Protein AF-A0A2J8US86-F1 (afdb_monomer)

pLDDT: mean 84.29, std 12.11, range [37.56, 94.5]

Nearest PDB structures (foldseek):
  4yb9-assembly1_D  TM=9.419E-01  e=1.929E-09  Bos taurus
  9j2n-assembly1_A  TM=9.655E-01  e=6.212E-09  Homo sapiens
  8y66-assembly1_A  TM=9.790E-01  e=4.920E-07  Homo sapiens
  6tha-assembly1_A  TM=9.791E-01  e=3.759E-06  Homo sapiens
  5c65-assembly1_A  TM=9.606E-01  e=1.642E-05  Homo sapiens

Organism: Pongo abelii (NCBI:txid9601)

Structure (mmCIF, N/CA/C/O backbone):
data_AF-A0A2J8US86-F1
#
_entry.id   AF-A0A2J8US86-F1
#
loop_
_atom_site.group_PDB
_atom_site.id
_atom_site.type_symbol
_atom_site.label_atom_id
_atom_site.label_alt_id
_atom_site.label_comp_id
_atom_site.label_asym_id
_atom_site.label_entity_id
_atom_site.label_seq_id
_atom_site.pdbx_PDB_ins_code
_atom_site.Cartn_x
_atom_site.Cartn_y
_atom_site.Cartn_z
_atom_site.occupancy
_atom_site.B_iso_or_equiv
_atom_site.auth_seq_id
_atom_site.auth_comp_id
_atom_site.auth_asym_id
_atom_site.auth_atom_id
_atom_site.pdbx_PDB_model_num
ATOM 1 N N . MET A 1 1 ? 18.805 -4.960 -58.172 1.00 41.97 1 MET A N 1
ATOM 2 C CA . MET A 1 1 ? 19.825 -4.398 -57.264 1.00 41.97 1 MET A CA 1
ATOM 3 C C . MET A 1 1 ? 19.126 -3.208 -56.632 1.00 41.97 1 MET A C 1
ATOM 5 O O . MET A 1 1 ? 18.777 -2.317 -57.378 1.00 41.97 1 MET A O 1
ATOM 9 N N . GLU A 1 2 ? 18.631 -3.240 -55.402 1.00 37.56 2 GLU A N 1
ATOM 10 C CA . GLU A 1 2 ? 19.297 -3.607 -54.152 1.00 37.56 2 GLU A CA 1
ATOM 11 C C . GLU A 1 2 ? 18.319 -4.355 -53.222 1.00 37.56 2 GLU A C 1
ATOM 13 O O . GLU A 1 2 ? 17.254 -3.851 -52.874 1.00 37.56 2 GLU A O 1
ATOM 18 N N . GLN A 1 3 ? 18.678 -5.581 -52.834 1.00 37.78 3 GLN A N 1
ATOM 19 C CA . GLN A 1 3 ? 18.115 -6.243 -51.659 1.00 37.78 3 GLN A CA 1
ATOM 20 C C . GLN A 1 3 ? 18.844 -5.663 -50.444 1.00 37.78 3 GLN A C 1
ATOM 22 O O . GLN A 1 3 ? 20.015 -5.973 -50.234 1.00 37.78 3 GLN A O 1
ATOM 27 N N . GLN A 1 4 ? 18.183 -4.809 -49.663 1.00 38.75 4 GLN A N 1
ATOM 28 C CA . GLN A 1 4 ? 18.658 -4.483 -48.321 1.00 38.75 4 GLN A CA 1
ATOM 29 C C . GLN A 1 4 ? 18.109 -5.535 -47.360 1.00 38.75 4 GLN A C 1
ATOM 31 O O . GLN A 1 4 ? 16.959 -5.498 -46.927 1.00 38.75 4 GLN A O 1
ATOM 36 N N . ASP A 1 5 ? 18.969 -6.516 -47.120 1.00 38.66 5 ASP A N 1
ATOM 37 C CA . ASP A 1 5 ? 18.866 -7.578 -46.135 1.00 38.66 5 ASP A CA 1
ATOM 38 C C . ASP A 1 5 ? 18.497 -7.001 -44.755 1.00 38.66 5 ASP A C 1
ATOM 40 O O . ASP A 1 5 ? 19.313 -6.373 -44.073 1.00 38.66 5 ASP A O 1
ATOM 44 N N . GLN A 1 6 ? 17.237 -7.177 -44.343 1.00 42.62 6 GLN A N 1
ATOM 45 C CA . GLN A 1 6 ? 16.823 -6.994 -42.955 1.00 42.62 6 GLN A CA 1
ATOM 46 C C . GLN A 1 6 ? 17.388 -8.158 -42.136 1.00 42.62 6 GLN A C 1
ATOM 48 O O . GLN A 1 6 ? 16.681 -9.092 -41.765 1.00 42.62 6 GLN A O 1
ATOM 53 N N . SER A 1 7 ? 18.686 -8.088 -41.847 1.00 41.97 7 SER A N 1
ATOM 54 C CA . SER A 1 7 ? 19.338 -8.976 -40.895 1.00 41.97 7 SER A CA 1
ATOM 55 C C . SER A 1 7 ? 18.671 -8.793 -39.528 1.00 41.97 7 SER A C 1
ATOM 57 O O . SER A 1 7 ? 18.864 -7.779 -38.846 1.00 41.97 7 SER A O 1
ATOM 59 N N . MET A 1 8 ? 17.838 -9.761 -39.133 1.00 48.88 8 MET A N 1
ATOM 60 C CA . MET A 1 8 ? 17.357 -9.878 -37.761 1.00 48.88 8 MET A CA 1
ATOM 61 C C . MET A 1 8 ? 18.580 -10.005 -36.853 1.00 48.88 8 MET A C 1
ATOM 63 O O . MET A 1 8 ? 19.224 -11.050 -36.802 1.00 48.88 8 MET A O 1
ATOM 67 N N . LYS A 1 9 ? 18.913 -8.939 -36.121 1.00 56.22 9 LYS A N 1
ATOM 68 C CA . LYS A 1 9 ? 19.898 -9.020 -35.043 1.00 56.22 9 LYS A CA 1
ATOM 69 C C . LYS A 1 9 ? 19.372 -10.010 -34.005 1.00 56.22 9 LYS A C 1
ATOM 71 O O . LYS A 1 9 ? 18.431 -9.684 -33.285 1.00 56.22 9 LYS A O 1
ATOM 76 N N . GLU A 1 10 ? 19.978 -11.191 -33.917 1.00 58.59 10 GLU A N 1
ATOM 77 C CA . GLU A 1 10 ? 19.751 -12.117 -32.807 1.00 58.59 10 GLU A CA 1
ATOM 78 C C . GLU A 1 10 ? 20.069 -11.389 -31.494 1.00 58.59 10 GLU A C 1
ATOM 80 O O . GLU A 1 10 ? 21.224 -11.100 -31.167 1.00 58.59 10 GLU A O 1
ATOM 85 N N . GLY A 1 11 ? 19.024 -11.011 -30.757 1.00 66.06 11 GLY A N 1
ATOM 86 C CA . GLY A 1 11 ? 19.165 -10.336 -29.477 1.00 66.06 11 GLY A CA 1
ATOM 87 C C . GLY A 1 11 ? 19.815 -11.277 -28.468 1.00 66.06 11 GLY A C 1
ATOM 88 O O . GLY A 1 11 ? 19.180 -12.214 -27.993 1.00 66.06 11 GLY A O 1
ATOM 89 N N . ARG A 1 12 ? 21.080 -11.033 -28.115 1.00 74.75 12 ARG A N 1
ATOM 90 C CA . ARG A 1 12 ? 21.749 -11.777 -27.040 1.00 74.75 12 ARG A CA 1
ATOM 91 C C . ARG A 1 12 ? 21.251 -11.292 -25.679 1.00 74.75 12 ARG A C 1
ATOM 93 O O . ARG A 1 12 ? 21.270 -10.092 -25.399 1.00 74.75 12 ARG A O 1
ATOM 100 N N . LEU A 1 13 ? 20.865 -12.230 -24.814 1.00 76.31 13 LEU A N 1
ATOM 101 C CA . LEU A 1 13 ? 20.612 -11.967 -23.396 1.00 76.31 13 LEU A CA 1
ATOM 102 C C . LEU A 1 13 ? 21.915 -11.507 -22.737 1.00 76.31 13 LEU A C 1
ATOM 104 O O . LEU A 1 13 ? 22.804 -12.297 -22.432 1.00 76.31 13 LEU A O 1
ATOM 108 N N . THR A 1 14 ? 22.045 -10.199 -22.552 1.00 88.19 14 THR A N 1
ATOM 109 C CA . THR A 1 14 ? 23.141 -9.610 -21.786 1.00 88.19 14 THR A CA 1
ATOM 110 C C . THR A 1 14 ? 22.818 -9.685 -20.300 1.00 88.19 14 THR A C 1
ATOM 112 O O . THR A 1 14 ? 21.671 -9.511 -19.891 1.00 88.19 14 THR A O 1
ATOM 115 N N . LEU A 1 15 ? 23.842 -9.901 -19.471 1.00 86.12 15 LEU A N 1
ATOM 116 C CA . LEU A 1 15 ? 23.704 -9.973 -18.010 1.00 86.12 15 LEU A CA 1
ATOM 117 C C . LEU A 1 15 ? 23.021 -8.709 -17.447 1.00 86.12 15 LEU A C 1
ATOM 119 O O . LEU A 1 15 ? 22.164 -8.791 -16.574 1.00 86.12 15 LEU A O 1
ATOM 123 N N . VAL A 1 16 ? 23.313 -7.545 -18.035 1.00 87.06 16 VAL A N 1
ATOM 124 C CA . VAL A 1 16 ? 22.671 -6.264 -17.700 1.00 87.06 16 VAL A CA 1
ATOM 125 C C . VAL A 1 16 ? 21.167 -6.273 -17.988 1.00 87.06 16 VAL A C 1
ATOM 127 O O . VAL A 1 16 ? 20.392 -5.760 -17.183 1.00 87.06 16 VAL A O 1
ATOM 130 N N . LEU A 1 17 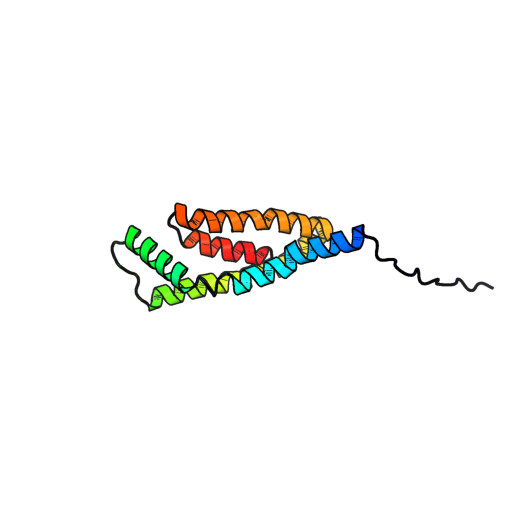? 20.739 -6.864 -19.108 1.00 83.75 17 LEU A N 1
ATOM 131 C CA . LEU A 1 17 ? 19.322 -6.970 -19.451 1.00 83.75 17 LEU A CA 1
ATOM 132 C C . LEU A 1 17 ? 18.597 -7.895 -18.469 1.00 83.75 17 LEU A C 1
ATOM 134 O O . LEU A 1 17 ? 17.545 -7.516 -17.964 1.00 83.75 17 LEU A O 1
ATOM 138 N N . ALA A 1 18 ? 19.199 -9.043 -18.141 1.00 86.94 18 ALA A N 1
ATOM 139 C CA . ALA A 1 18 ? 18.657 -9.983 -17.161 1.00 86.94 18 ALA A CA 1
ATOM 140 C C . ALA A 1 18 ? 18.495 -9.342 -15.769 1.00 86.94 18 ALA A C 1
ATOM 142 O O . ALA A 1 18 ? 17.434 -9.453 -15.151 1.00 86.94 18 ALA A O 1
ATOM 143 N N . LEU A 1 19 ? 19.508 -8.605 -15.296 1.00 86.31 19 LEU A N 1
ATOM 144 C CA . LEU A 1 19 ? 19.436 -7.877 -14.026 1.00 86.31 19 LEU A CA 1
ATOM 145 C C . LEU A 1 19 ? 18.378 -6.769 -14.052 1.00 86.31 19 LEU A C 1
ATOM 147 O O . LEU A 1 19 ? 17.614 -6.636 -13.100 1.00 86.31 19 LEU A O 1
ATOM 151 N N . ALA A 1 20 ? 18.290 -6.002 -15.141 1.00 84.44 20 ALA A N 1
ATOM 152 C CA . ALA A 1 20 ? 17.293 -4.942 -15.269 1.00 84.44 20 ALA A CA 1
ATOM 153 C C . ALA A 1 20 ? 15.862 -5.497 -15.240 1.00 84.44 20 ALA A C 1
ATOM 155 O O . ALA A 1 20 ? 15.003 -4.937 -14.557 1.00 84.44 20 ALA A O 1
ATOM 156 N N . THR A 1 21 ? 15.606 -6.612 -15.931 1.00 84.62 21 THR A N 1
ATOM 157 C CA . THR A 1 21 ? 14.300 -7.283 -15.893 1.00 84.62 21 THR A CA 1
ATOM 158 C C . THR A 1 21 ? 13.988 -7.858 -14.517 1.00 84.62 21 THR A C 1
ATOM 160 O O . THR A 1 21 ? 12.851 -7.756 -14.067 1.00 84.62 21 THR A O 1
ATOM 163 N N . LEU A 1 22 ? 14.990 -8.405 -13.822 1.00 87.00 22 LEU A N 1
ATOM 164 C CA . LEU A 1 22 ? 14.818 -8.961 -12.483 1.00 87.00 22 LEU A CA 1
ATOM 165 C C . LEU A 1 22 ? 14.466 -7.864 -11.469 1.00 87.00 22 LEU A C 1
ATOM 167 O O . LEU A 1 22 ? 13.466 -7.978 -10.767 1.00 87.00 22 LEU A O 1
ATOM 171 N N . ILE A 1 23 ? 15.221 -6.762 -11.449 1.00 84.69 23 ILE A N 1
ATOM 172 C CA . ILE A 1 23 ? 14.950 -5.612 -10.570 1.00 84.69 23 ILE A CA 1
ATOM 173 C C . ILE A 1 23 ? 13.567 -5.020 -10.863 1.00 84.69 23 ILE A C 1
ATOM 175 O O . ILE A 1 23 ? 12.813 -4.734 -9.935 1.00 84.69 23 ILE A O 1
ATOM 179 N N . ALA A 1 24 ? 13.206 -4.877 -12.143 1.00 83.31 24 ALA A N 1
ATOM 180 C CA . ALA A 1 24 ? 11.886 -4.387 -12.524 1.00 83.31 24 ALA A CA 1
ATOM 181 C C . ALA A 1 24 ? 10.768 -5.317 -12.026 1.00 83.31 24 ALA A C 1
ATOM 183 O O . ALA A 1 24 ? 9.793 -4.829 -11.457 1.00 83.31 24 ALA A O 1
ATOM 184 N N . ALA A 1 25 ? 10.921 -6.637 -12.177 1.00 85.31 25 ALA A N 1
ATOM 185 C CA . ALA A 1 25 ? 9.934 -7.616 -11.725 1.00 85.31 25 ALA A CA 1
ATOM 186 C C . ALA A 1 25 ? 9.747 -7.600 -10.197 1.00 85.31 25 ALA A C 1
ATOM 188 O O . ALA A 1 25 ? 8.612 -7.619 -9.718 1.00 85.31 25 ALA A O 1
ATOM 189 N N . PHE A 1 26 ? 10.839 -7.507 -9.429 1.00 83.56 26 PHE A N 1
ATOM 190 C CA . PHE A 1 26 ? 10.773 -7.421 -7.967 1.00 83.56 26 PHE A CA 1
ATOM 191 C C . PHE A 1 26 ? 10.168 -6.098 -7.475 1.00 83.56 26 PHE A C 1
ATOM 193 O O . PHE A 1 26 ? 9.338 -6.103 -6.570 1.00 83.56 26 PHE A O 1
ATOM 200 N N . GLY A 1 27 ? 10.538 -4.972 -8.090 1.00 79.19 27 GLY A N 1
ATOM 201 C CA . GLY A 1 27 ? 10.079 -3.641 -7.676 1.00 79.19 27 GLY A CA 1
ATOM 202 C C . GLY A 1 27 ? 8.648 -3.283 -8.089 1.00 79.19 27 GLY A C 1
ATOM 203 O O . GLY A 1 27 ? 8.161 -2.223 -7.714 1.00 79.19 27 GLY A O 1
ATOM 204 N N . SER A 1 28 ? 7.974 -4.120 -8.884 1.00 80.31 28 SER A N 1
ATOM 205 C CA . SER A 1 28 ? 6.610 -3.843 -9.356 1.00 80.31 28 SER A CA 1
ATOM 206 C C . SER A 1 28 ? 5.691 -5.053 -9.205 1.00 80.31 28 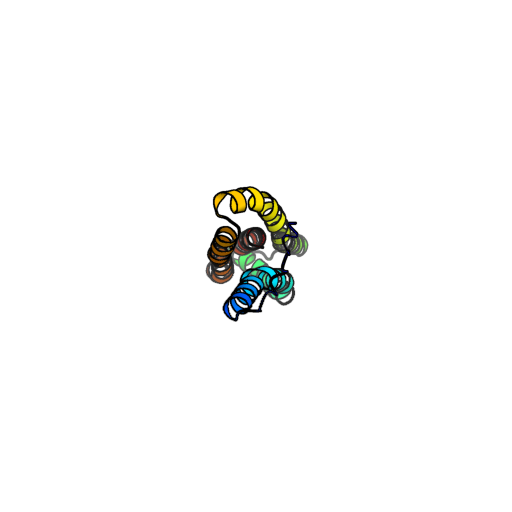SER A C 1
ATOM 208 O O . SER A 1 28 ? 4.894 -5.106 -8.274 1.00 80.31 28 SER A O 1
ATOM 210 N N . SER A 1 29 ? 5.833 -6.073 -10.053 1.00 85.06 29 SER A N 1
ATOM 211 C CA . SER A 1 29 ? 4.928 -7.232 -10.063 1.00 85.06 29 SER A CA 1
ATOM 212 C C . SER A 1 29 ? 4.957 -8.041 -8.763 1.00 85.06 29 SER A C 1
ATOM 214 O O . SER A 1 29 ? 3.904 -8.433 -8.259 1.00 85.06 29 SER A O 1
ATOM 216 N N . PHE A 1 30 ? 6.142 -8.271 -8.191 1.00 86.69 30 PHE A N 1
ATOM 217 C CA . PHE A 1 30 ? 6.251 -8.949 -6.897 1.00 86.69 30 PHE A CA 1
ATOM 218 C C . PHE A 1 30 ? 5.657 -8.097 -5.771 1.00 86.69 30 PHE A C 1
ATOM 220 O O . PHE A 1 30 ? 4.884 -8.607 -4.962 1.00 86.69 30 PHE A O 1
ATOM 227 N N . GLN A 1 31 ? 5.960 -6.796 -5.753 1.00 86.75 31 GLN A N 1
ATOM 228 C CA . GLN A 1 31 ? 5.420 -5.854 -4.773 1.00 86.75 31 GLN A CA 1
ATOM 229 C C . GLN A 1 31 ? 3.884 -5.801 -4.817 1.00 86.75 31 GLN A C 1
ATOM 231 O O . GLN A 1 31 ? 3.240 -5.812 -3.766 1.00 86.75 31 GLN A O 1
ATOM 236 N N . TYR A 1 32 ? 3.287 -5.807 -6.012 1.00 87.12 32 TYR A N 1
ATOM 237 C CA . TYR A 1 32 ? 1.839 -5.898 -6.198 1.00 87.12 32 TYR A CA 1
ATOM 238 C C . TYR A 1 32 ? 1.279 -7.176 -5.557 1.00 87.12 32 TYR A C 1
ATOM 240 O O . TYR A 1 32 ? 0.412 -7.106 -4.684 1.00 87.12 32 TYR A O 1
ATOM 248 N N . GLY A 1 33 ? 1.824 -8.342 -5.925 1.00 88.69 33 GLY A N 1
ATOM 249 C CA . GLY A 1 33 ? 1.380 -9.634 -5.391 1.00 88.69 33 GLY A CA 1
ATOM 250 C C . GLY A 1 33 ? 1.525 -9.733 -3.869 1.00 88.69 33 GLY A C 1
ATOM 251 O O . GLY A 1 33 ? 0.606 -10.187 -3.185 1.00 88.69 33 GLY A O 1
ATOM 252 N N . TYR A 1 34 ? 2.638 -9.230 -3.326 1.00 90.75 34 TYR A N 1
ATOM 253 C CA . TYR A 1 34 ? 2.863 -9.147 -1.885 1.00 90.75 34 TYR A CA 1
ATOM 254 C C . TYR A 1 34 ? 1.780 -8.311 -1.196 1.00 90.75 34 TYR A C 1
ATOM 256 O O . TYR A 1 34 ? 1.171 -8.784 -0.243 1.00 90.75 34 TYR A O 1
ATOM 264 N N . ASN A 1 35 ? 1.468 -7.108 -1.688 1.00 89.00 35 ASN A N 1
ATOM 265 C CA . ASN A 1 35 ? 0.466 -6.239 -1.056 1.00 89.00 35 ASN A CA 1
ATOM 266 C C . ASN A 1 35 ? -0.967 -6.788 -1.137 1.00 89.00 35 ASN A C 1
ATOM 268 O O . ASN A 1 35 ? -1.787 -6.467 -0.271 1.00 89.00 35 ASN A O 1
ATOM 272 N N . VAL A 1 36 ? -1.277 -7.625 -2.129 1.00 87.38 36 VAL A N 1
ATOM 273 C CA . VAL A 1 36 ? -2.563 -8.335 -2.202 1.00 87.38 36 VAL A CA 1
ATOM 274 C C . VAL A 1 36 ? -2.653 -9.415 -1.121 1.00 87.38 36 VAL A C 1
ATOM 276 O O . VAL A 1 36 ? -3.662 -9.501 -0.425 1.00 87.38 36 VAL A O 1
ATOM 279 N N . ALA A 1 37 ? -1.603 -10.220 -0.945 1.00 87.56 37 ALA A N 1
ATOM 280 C CA . ALA A 1 37 ? -1.625 -11.357 -0.024 1.00 87.56 37 ALA A CA 1
ATOM 281 C C . ALA A 1 37 ? -1.318 -10.983 1.437 1.00 87.56 37 ALA A C 1
ATOM 283 O O . ALA A 1 37 ? -1.878 -11.580 2.358 1.00 87.56 37 ALA A O 1
ATOM 284 N N . ALA A 1 38 ? -0.454 -9.992 1.665 1.00 86.62 38 ALA A N 1
ATOM 285 C CA . ALA A 1 38 ? 0.110 -9.674 2.979 1.00 86.62 38 ALA A CA 1
ATOM 286 C C . ALA A 1 38 ? -0.929 -9.228 4.014 1.00 86.62 38 ALA A C 1
ATOM 288 O O . ALA A 1 38 ? -0.675 -9.343 5.208 1.00 86.62 38 ALA A O 1
ATOM 289 N N . VAL A 1 39 ? -2.095 -8.737 3.585 1.00 87.50 39 VAL A N 1
ATOM 290 C CA . VAL A 1 39 ? -3.172 -8.315 4.495 1.00 87.50 39 VAL A CA 1
ATOM 291 C C . VAL A 1 39 ? -4.073 -9.460 4.951 1.00 87.50 39 VAL A C 1
ATOM 293 O O . VAL A 1 39 ? -4.762 -9.308 5.955 1.00 87.50 39 VAL A O 1
ATOM 296 N N . ASN A 1 40 ? -4.053 -10.607 4.264 1.00 89.19 40 ASN A N 1
ATOM 297 C CA . ASN A 1 40 ? -4.972 -11.711 4.547 1.00 89.19 40 ASN A CA 1
ATOM 298 C C . ASN A 1 40 ? -4.555 -12.496 5.796 1.00 89.19 40 ASN A C 1
ATOM 300 O O . ASN A 1 40 ? -5.372 -12.716 6.684 1.00 89.19 40 ASN A O 1
ATOM 304 N N . SER A 1 41 ? -3.279 -12.877 5.901 1.00 89.94 41 SER A N 1
ATOM 305 C CA . SER A 1 41 ? -2.785 -13.660 7.042 1.00 89.94 41 SER A CA 1
ATOM 306 C C . SER A 1 41 ? -2.902 -12.927 8.391 1.00 89.94 41 SER A C 1
ATOM 308 O O . SER A 1 41 ? -3.372 -13.538 9.349 1.00 89.94 41 SER A O 1
ATOM 310 N N . PRO A 1 42 ? -2.531 -11.635 8.515 1.00 90.94 42 PRO A N 1
ATOM 311 C CA . PRO A 1 42 ? -2.663 -10.893 9.766 1.00 90.94 42 PRO A CA 1
ATOM 312 C C . PRO A 1 42 ? -4.019 -10.183 9.920 1.00 90.94 42 PRO A C 1
ATOM 314 O O . PRO A 1 42 ? -4.130 -9.313 10.780 1.00 90.94 42 PRO A O 1
ATOM 317 N N . ALA A 1 43 ? -5.044 -10.510 9.121 1.00 89.44 43 ALA A N 1
ATOM 318 C CA . ALA A 1 43 ? -6.330 -9.803 9.144 1.00 89.44 43 ALA A CA 1
ATOM 319 C C . ALA A 1 43 ? -6.942 -9.734 10.554 1.00 89.44 43 ALA A C 1
ATOM 321 O O . ALA A 1 43 ? -7.317 -8.658 11.013 1.00 89.44 43 ALA A O 1
ATOM 322 N N . LEU A 1 44 ? -6.954 -10.861 11.274 1.00 90.38 44 LEU A N 1
ATOM 323 C CA . LEU A 1 44 ? -7.470 -10.934 12.645 1.00 90.38 44 LEU A CA 1
ATOM 324 C C . LEU A 1 44 ? -6.649 -10.078 13.620 1.00 90.38 44 LEU A C 1
ATOM 326 O O . LEU A 1 44 ? -7.217 -9.339 14.418 1.00 90.38 44 LEU A O 1
ATOM 330 N N . LEU A 1 45 ? -5.317 -10.122 13.517 1.00 90.94 45 LEU A N 1
ATOM 331 C CA . LEU A 1 45 ? -4.421 -9.328 14.367 1.00 90.94 45 LEU A CA 1
ATOM 332 C C . LEU A 1 45 ? -4.579 -7.824 14.109 1.00 90.94 45 LEU A C 1
ATOM 334 O O . LEU A 1 45 ? -4.532 -7.021 15.038 1.00 90.94 45 LEU A O 1
ATOM 338 N N . MET A 1 46 ? -4.786 -7.427 12.851 1.00 89.88 46 MET A N 1
ATOM 339 C CA . MET A 1 46 ? -5.032 -6.027 12.510 1.00 89.88 46 MET A CA 1
ATOM 340 C C . MET A 1 46 ? -6.398 -5.551 12.999 1.00 89.88 46 MET A C 1
ATOM 342 O O . MET A 1 46 ? -6.489 -4.449 13.530 1.00 89.88 46 MET A O 1
ATOM 346 N N . GLN A 1 47 ? -7.438 -6.379 12.901 1.00 90.06 47 GLN A N 1
ATOM 347 C CA . GLN A 1 47 ? -8.751 -6.057 13.467 1.00 90.06 47 GLN A CA 1
ATOM 348 C C . GLN A 1 47 ? -8.698 -5.923 14.997 1.00 90.06 47 GLN A C 1
ATOM 350 O O . GLN A 1 47 ? -9.269 -4.984 15.550 1.00 90.06 47 GLN A O 1
ATOM 355 N N . GLN A 1 48 ? -7.939 -6.783 15.684 1.00 90.94 48 GLN A N 1
ATOM 356 C CA . GLN A 1 48 ? -7.676 -6.636 17.120 1.00 90.94 48 GLN A CA 1
ATOM 357 C C . GLN A 1 48 ? -6.961 -5.316 17.434 1.00 90.94 48 GLN A C 1
ATOM 359 O O . GLN A 1 48 ? -7.400 -4.581 18.314 1.00 90.94 48 GLN A O 1
ATOM 364 N N . PHE A 1 49 ? -5.928 -4.956 16.664 1.00 89.88 49 PHE A N 1
ATOM 365 C CA . PHE A 1 49 ? -5.246 -3.666 16.804 1.00 89.88 49 PHE A CA 1
ATOM 366 C C . PHE A 1 49 ? -6.191 -2.468 16.597 1.00 89.88 49 PHE A C 1
ATOM 368 O O . PHE A 1 49 ? -6.047 -1.446 17.274 1.00 89.88 49 PHE A O 1
ATOM 375 N N . TYR A 1 50 ? -7.166 -2.575 15.690 1.00 90.06 50 TYR A N 1
ATOM 376 C CA . TYR A 1 50 ? -8.146 -1.510 15.441 1.00 90.06 50 TYR A CA 1
ATOM 377 C C . TYR A 1 50 ? -9.053 -1.336 16.655 1.00 90.06 50 TYR A C 1
ATOM 379 O O . TYR A 1 50 ? -9.263 -0.210 17.104 1.00 90.06 50 TYR A O 1
ATOM 387 N N . ASN A 1 51 ? -9.513 -2.449 17.228 1.00 91.31 51 ASN A N 1
ATOM 388 C CA . ASN A 1 51 ? -10.341 -2.440 18.425 1.00 91.31 51 ASN A CA 1
ATOM 389 C C . ASN A 1 51 ? -9.579 -1.895 19.648 1.00 91.31 51 ASN A C 1
ATOM 391 O O . ASN A 1 51 ? -10.078 -1.011 20.336 1.00 91.31 51 ASN A O 1
ATOM 395 N N . GLU A 1 52 ? -8.334 -2.331 19.872 1.00 89.56 52 GLU A N 1
ATOM 396 C CA . GLU A 1 52 ? -7.473 -1.805 20.946 1.00 89.56 52 GLU A CA 1
ATOM 397 C C . GLU A 1 52 ? -7.216 -0.299 20.799 1.00 89.56 52 GLU A C 1
ATOM 399 O O . GLU A 1 52 ? -7.259 0.456 21.773 1.00 89.56 52 GLU A O 1
ATOM 404 N N . THR A 1 53 ? -6.960 0.152 19.569 1.00 88.75 53 THR A N 1
ATOM 405 C CA . THR A 1 53 ? -6.739 1.570 19.268 1.00 88.75 53 THR A CA 1
ATOM 406 C C . THR A 1 53 ? -8.001 2.394 19.511 1.00 88.75 53 THR A C 1
ATOM 408 O O . THR A 1 53 ? -7.912 3.496 20.052 1.00 88.75 53 THR A O 1
ATOM 411 N N . TYR A 1 54 ? -9.170 1.876 19.131 1.00 88.25 54 TYR A N 1
ATOM 412 C CA . TYR A 1 54 ? -10.453 2.538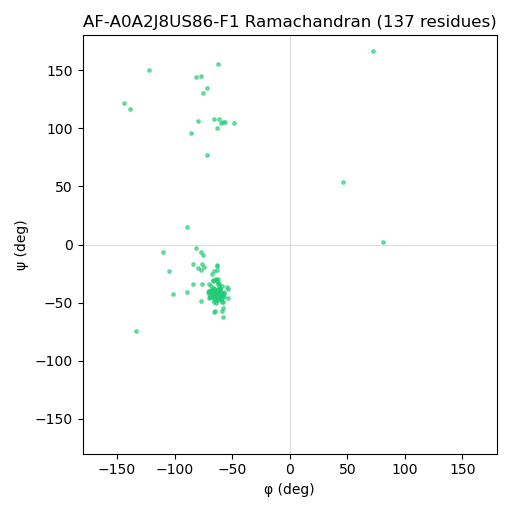 19.352 1.00 88.25 54 TYR A CA 1
ATOM 413 C C . TYR A 1 54 ? -10.814 2.603 20.839 1.00 88.25 54 TYR A C 1
ATOM 415 O O . TYR A 1 54 ? -11.134 3.680 21.343 1.00 88.25 54 TYR A O 1
ATOM 423 N N . T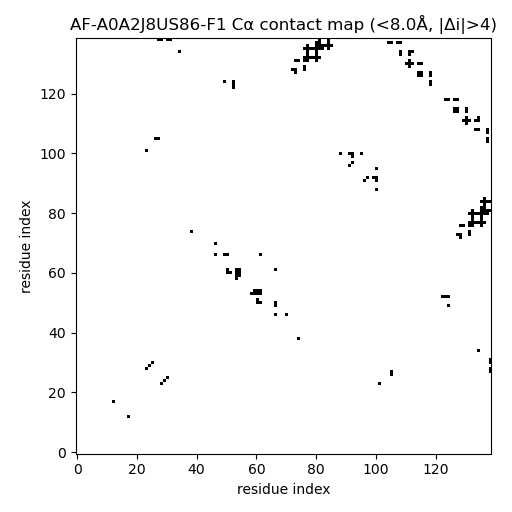YR A 1 55 ? -10.640 1.497 21.564 1.00 89.25 55 TYR A N 1
ATOM 424 C CA . TYR A 1 55 ? -10.815 1.441 23.014 1.00 89.25 55 TYR A CA 1
ATOM 425 C C . TYR A 1 55 ? -9.918 2.454 23.732 1.00 89.25 55 TYR A C 1
ATOM 427 O O . TYR A 1 55 ? -10.377 3.182 24.607 1.00 89.25 55 TYR A O 1
ATOM 435 N N . GLY A 1 56 ? -8.657 2.591 23.309 1.00 87.44 56 GLY A N 1
ATOM 436 C CA . GLY A 1 56 ? -7.741 3.588 23.866 1.00 87.44 56 GLY A CA 1
ATOM 437 C C . GLY A 1 56 ? -8.161 5.050 23.649 1.00 87.44 56 GLY A C 1
ATOM 438 O O . GLY A 1 56 ? -7.635 5.923 24.336 1.00 87.44 56 GLY A O 1
ATOM 439 N N . ARG A 1 57 ? -9.077 5.330 22.712 1.00 85.94 57 ARG A N 1
ATOM 440 C CA . ARG A 1 57 ? -9.576 6.683 22.403 1.00 85.94 57 ARG A CA 1
ATOM 441 C C . ARG A 1 57 ? -10.943 6.967 23.021 1.00 85.94 57 ARG A C 1
ATOM 443 O O . ARG A 1 57 ? -11.151 8.065 23.526 1.00 85.94 57 ARG A O 1
ATOM 450 N N . THR A 1 58 ? -11.854 5.999 22.963 1.00 85.56 58 THR A N 1
ATOM 451 C CA . THR A 1 58 ? -13.264 6.179 23.348 1.00 85.56 58 THR A CA 1
ATOM 452 C C . THR A 1 58 ? -13.584 5.545 24.705 1.00 85.56 58 THR A C 1
ATOM 454 O O . THR A 1 58 ? -14.533 5.957 25.360 1.00 85.56 58 THR A O 1
ATOM 457 N N . GLY A 1 59 ? -12.793 4.566 25.155 1.00 85.38 59 GLY A N 1
ATOM 458 C CA . GLY A 1 59 ? -13.067 3.772 26.360 1.00 85.38 59 GLY A CA 1
ATOM 459 C C . GLY A 1 59 ? -14.068 2.630 26.148 1.00 85.38 59 GLY A C 1
ATOM 460 O O . GLY A 1 59 ? -14.366 1.905 27.092 1.00 85.38 59 GLY A O 1
ATOM 461 N N . GLU A 1 60 ? -14.556 2.442 24.921 1.00 86.12 60 GLU A N 1
ATOM 462 C CA . GLU A 1 60 ? -15.495 1.385 24.540 1.00 86.12 60 GLU A CA 1
ATOM 463 C C . GLU A 1 60 ? -14.913 0.520 23.420 1.00 86.12 60 GLU A C 1
ATOM 465 O O . GLU A 1 60 ? -14.117 0.987 22.600 1.00 86.12 60 GLU A O 1
ATOM 470 N N . PHE A 1 61 ? -15.298 -0.755 23.391 1.00 84.56 61 PHE A N 1
ATOM 471 C CA . PHE A 1 61 ? -14.934 -1.654 22.300 1.00 84.56 61 PHE A CA 1
ATOM 472 C C . PHE A 1 61 ? -15.807 -1.384 21.075 1.00 84.56 61 PHE A C 1
ATOM 474 O O . PHE A 1 61 ? -16.988 -1.066 21.189 1.00 84.56 61 PHE A O 1
ATOM 481 N N . MET A 1 62 ? -15.215 -1.522 19.892 1.00 84.50 62 MET A N 1
ATOM 482 C CA . MET A 1 62 ? -15.923 -1.360 18.629 1.00 84.50 62 MET A CA 1
ATOM 483 C C . MET A 1 62 ? -16.860 -2.550 18.386 1.00 84.50 62 MET A C 1
ATOM 485 O O . MET A 1 62 ? -16.446 -3.698 18.537 1.00 84.50 62 MET A O 1
ATOM 489 N N . GLU A 1 63 ? -18.101 -2.277 17.974 1.00 88.19 63 GLU A N 1
ATOM 490 C CA . GLU A 1 63 ? -19.031 -3.318 17.518 1.00 88.19 63 GLU A CA 1
ATOM 491 C C . GLU A 1 63 ? -18.503 -4.056 16.269 1.00 88.19 63 GLU A C 1
ATOM 493 O O . GLU A 1 63 ? -17.749 -3.509 15.456 1.00 88.19 63 GLU A O 1
ATOM 498 N N . ASP A 1 64 ? -18.962 -5.293 16.062 1.00 87.62 64 ASP A N 1
ATOM 499 C CA . ASP A 1 64 ? -18.504 -6.154 14.961 1.00 87.62 64 ASP A CA 1
ATOM 500 C C . ASP A 1 64 ? -18.800 -5.568 13.568 1.00 87.62 64 ASP A C 1
ATOM 502 O O . ASP A 1 64 ? -18.003 -5.703 12.632 1.00 87.62 64 ASP A O 1
ATOM 506 N N . PHE A 1 65 ? -19.939 -4.884 13.418 1.00 90.31 65 PHE A N 1
ATOM 507 C CA . PHE A 1 65 ? -20.343 -4.265 12.155 1.00 90.31 65 PHE A CA 1
ATOM 508 C C . PHE A 1 65 ? -19.401 -3.125 11.715 1.00 90.31 65 PHE A C 1
ATOM 510 O O . PHE A 1 65 ? -18.831 -3.227 10.621 1.00 90.31 65 PHE A O 1
ATOM 517 N N . PRO A 1 66 ? -19.173 -2.061 12.517 1.00 89.12 66 PRO A N 1
ATOM 518 C CA . PRO A 1 66 ? -18.248 -0.994 12.142 1.00 89.12 66 PRO A CA 1
ATOM 519 C C . PRO A 1 66 ? -16.805 -1.487 11.981 1.00 89.12 66 PRO A C 1
ATOM 521 O O . PRO A 1 66 ? -16.109 -1.003 11.086 1.00 89.12 66 PRO A O 1
ATOM 524 N N . LEU A 1 67 ? -16.367 -2.485 12.758 1.00 90.00 67 LEU A N 1
ATOM 525 C CA . LEU A 1 67 ? -15.044 -3.096 12.595 1.00 90.00 67 LEU A CA 1
ATOM 526 C C . LEU A 1 67 ? -14.893 -3.764 11.220 1.00 90.00 67 LEU A C 1
ATOM 528 O O . LEU A 1 67 ? -13.914 -3.526 10.506 1.00 90.00 67 LEU A O 1
ATOM 532 N N . THR A 1 68 ? -15.889 -4.556 10.817 1.00 91.31 68 THR A N 1
ATOM 533 C CA . THR A 1 68 ? -15.914 -5.226 9.508 1.00 91.31 68 THR A CA 1
ATOM 534 C C . THR A 1 68 ? -15.962 -4.216 8.362 1.00 91.31 68 THR A C 1
ATOM 536 O O . THR A 1 68 ? -15.278 -4.388 7.348 1.00 91.31 68 THR A O 1
ATOM 539 N N . LEU A 1 69 ? -16.728 -3.132 8.522 1.00 92.69 69 LEU A N 1
ATOM 540 C CA . LEU A 1 69 ? -16.809 -2.050 7.542 1.00 92.69 69 LEU A CA 1
ATOM 541 C C . LEU A 1 69 ? -15.455 -1.344 7.391 1.00 92.69 69 LEU A C 1
ATOM 543 O O . LEU A 1 69 ? -14.967 -1.182 6.273 1.00 92.69 69 LEU A O 1
ATOM 547 N N . LEU A 1 70 ? -14.805 -0.992 8.501 1.00 91.88 70 LEU A N 1
ATOM 548 C CA . LEU A 1 70 ? -13.503 -0.321 8.507 1.00 91.88 70 LEU A CA 1
ATOM 549 C C . LEU A 1 70 ? -12.402 -1.197 7.887 1.00 91.88 70 LEU A C 1
ATOM 551 O O . LEU A 1 70 ? -11.578 -0.722 7.098 1.00 91.88 70 LEU A O 1
ATOM 555 N N . TRP A 1 71 ? -12.418 -2.496 8.183 1.00 92.62 71 TRP A N 1
ATOM 556 C CA . TRP A 1 71 ? -11.529 -3.468 7.552 1.00 92.62 71 TRP A CA 1
ATOM 557 C C . TRP A 1 71 ? -11.782 -3.582 6.039 1.00 92.62 71 TRP A C 1
ATOM 559 O O . TRP A 1 71 ? -10.841 -3.543 5.244 1.00 92.62 71 TRP A O 1
ATOM 569 N N . SER A 1 72 ? -13.049 -3.625 5.619 1.00 93.00 72 SER A N 1
ATOM 570 C CA . SER A 1 72 ? -13.432 -3.662 4.199 1.00 93.00 72 SER A CA 1
ATOM 571 C C . SER A 1 72 ? -12.973 -2.411 3.442 1.00 93.00 72 SER A C 1
ATOM 573 O O . SER A 1 72 ? -12.464 -2.505 2.321 1.00 93.00 72 SER A O 1
ATOM 575 N N . VAL A 1 73 ? -13.069 -1.235 4.067 1.00 93.88 73 VAL A N 1
ATOM 576 C CA . VAL A 1 73 ? -12.510 0.017 3.530 1.00 93.88 73 VAL A CA 1
ATOM 577 C C . VAL A 1 73 ? -10.989 -0.092 3.400 1.00 93.88 73 VAL A C 1
ATOM 579 O O . VAL A 1 73 ? -10.433 0.204 2.347 1.00 93.88 73 VAL A O 1
ATOM 582 N N . THR A 1 74 ? -10.304 -0.606 4.420 1.00 92.62 74 THR A N 1
ATOM 583 C CA . THR A 1 74 ? -8.839 -0.767 4.407 1.00 92.62 74 THR A CA 1
ATOM 584 C C . THR A 1 74 ? -8.357 -1.642 3.245 1.00 92.62 74 THR A C 1
ATOM 586 O O . THR A 1 74 ? -7.391 -1.301 2.555 1.00 92.62 74 THR A O 1
ATOM 589 N N . VAL A 1 75 ? -9.032 -2.768 2.994 1.00 92.12 75 VAL A N 1
ATOM 590 C CA . VAL A 1 75 ? -8.670 -3.685 1.903 1.00 92.12 75 VAL A CA 1
ATOM 591 C C . VAL A 1 75 ? -9.001 -3.081 0.534 1.00 92.12 75 VAL A C 1
ATOM 593 O O . VAL A 1 75 ? -8.176 -3.176 -0.377 1.00 92.12 75 VAL A O 1
ATOM 596 N N . SER A 1 76 ? -10.154 -2.418 0.392 1.00 94.19 76 SER A N 1
ATOM 597 C CA . SER A 1 76 ? -10.624 -1.846 -0.882 1.00 94.19 76 SER A CA 1
ATOM 598 C C . SER A 1 76 ? -9.892 -0.570 -1.319 1.00 94.19 76 SER A C 1
ATOM 600 O O . SER A 1 76 ? -9.846 -0.267 -2.512 1.00 94.19 76 SER A O 1
ATOM 602 N N . MET A 1 77 ? -9.220 0.135 -0.405 1.00 94.00 77 MET A N 1
ATOM 603 C CA . MET A 1 77 ? -8.396 1.297 -0.765 1.00 94.00 77 MET A CA 1
ATOM 604 C C . MET A 1 77 ? -7.176 0.939 -1.624 1.00 94.00 77 MET A C 1
ATOM 606 O O . MET A 1 77 ? -6.700 1.785 -2.378 1.00 94.00 77 MET A O 1
ATOM 610 N N . PHE A 1 78 ? -6.698 -0.309 -1.581 1.00 92.31 78 PHE A N 1
ATOM 611 C CA . PHE A 1 78 ? -5.612 -0.769 -2.453 1.00 92.31 78 PHE A CA 1
ATOM 612 C C . PHE A 1 78 ? -6.001 -0.792 -3.946 1.00 92.31 78 PHE A C 1
ATOM 614 O O . PHE A 1 78 ? -5.357 -0.088 -4.727 1.00 92.31 78 PHE A O 1
ATOM 621 N N . PRO A 1 79 ? -7.056 -1.516 -4.381 1.00 92.81 79 PRO A N 1
ATOM 622 C CA . PRO A 1 79 ? -7.487 -1.474 -5.778 1.00 92.81 79 PRO A CA 1
ATOM 623 C C . PRO A 1 79 ? -7.985 -0.085 -6.203 1.00 92.81 79 PRO A C 1
ATOM 625 O O . PRO A 1 79 ? -7.784 0.298 -7.353 1.00 92.81 79 PRO A O 1
ATOM 628 N N . PHE A 1 80 ? -8.567 0.703 -5.291 1.00 94.50 80 PHE A N 1
ATOM 629 C CA . PHE A 1 80 ? -8.924 2.095 -5.582 1.00 94.50 80 PHE A CA 1
ATOM 630 C C . PHE A 1 80 ? -7.688 2.972 -5.856 1.00 94.50 80 PHE A C 1
ATOM 632 O O . PHE A 1 80 ? -7.676 3.752 -6.808 1.00 94.50 80 PHE A O 1
ATOM 639 N N . GLY A 1 81 ? -6.612 2.798 -5.086 1.00 93.06 81 GLY A N 1
ATOM 640 C CA . GLY A 1 81 ? -5.323 3.431 -5.364 1.00 93.06 81 GLY A CA 1
ATOM 641 C C . GLY A 1 81 ? -4.755 3.015 -6.720 1.00 93.06 81 GLY A C 1
ATOM 642 O O . GLY A 1 81 ? -4.319 3.875 -7.479 1.00 93.06 81 GLY A O 1
ATOM 643 N N . GLY A 1 82 ? -4.843 1.726 -7.065 1.00 91.44 82 GLY A N 1
ATOM 644 C CA . GLY A 1 82 ? -4.424 1.208 -8.373 1.00 91.44 82 GLY A CA 1
ATOM 645 C C . GLY A 1 82 ? -5.213 1.805 -9.538 1.00 91.44 82 GLY A C 1
ATOM 646 O O . GLY A 1 82 ? -4.635 2.153 -10.566 1.00 91.44 82 GLY A O 1
ATOM 647 N N . PHE A 1 83 ? -6.520 2.020 -9.361 1.00 93.56 83 PHE A N 1
ATOM 648 C CA . PHE A 1 83 ? -7.336 2.749 -10.333 1.00 93.56 83 PHE A CA 1
ATOM 649 C C . PHE A 1 83 ? -6.789 4.165 -10.568 1.00 93.56 83 PHE A C 1
ATOM 651 O O . PHE A 1 83 ? -6.536 4.540 -11.713 1.00 93.56 83 PHE A O 1
ATOM 658 N N . ILE A 1 84 ? -6.508 4.922 -9.503 1.00 93.44 84 ILE A N 1
ATOM 659 C CA . ILE A 1 84 ? -5.922 6.267 -9.613 1.00 93.44 84 ILE A CA 1
ATOM 660 C C . ILE A 1 84 ? -4.527 6.214 -10.259 1.00 93.44 84 ILE A C 1
ATOM 662 O O . ILE A 1 84 ? -4.247 6.983 -11.180 1.00 93.44 84 ILE A O 1
ATOM 666 N N . GLY A 1 85 ? -3.664 5.288 -9.832 1.00 89.88 85 GLY A N 1
ATOM 667 C CA . GLY A 1 85 ? -2.321 5.096 -10.389 1.00 89.88 85 GLY A CA 1
ATOM 668 C C . GLY A 1 85 ? -2.344 4.814 -11.893 1.00 89.88 85 GLY A C 1
ATOM 669 O O . GLY A 1 85 ? -1.580 5.414 -12.654 1.00 89.88 85 GLY A O 1
ATOM 670 N N . SER A 1 86 ? -3.301 3.999 -12.350 1.00 89.56 86 SER A N 1
ATOM 671 C CA . SER A 1 86 ? -3.484 3.677 -13.770 1.00 89.56 86 SER A CA 1
ATOM 672 C C . SER A 1 86 ? -3.874 4.886 -14.630 1.00 89.56 86 SER A C 1
ATOM 674 O O . SER A 1 86 ? -3.492 4.956 -15.795 1.00 89.56 86 SER A O 1
ATOM 676 N N . LEU A 1 87 ? -4.570 5.877 -14.063 1.00 91.06 87 LEU A N 1
ATOM 677 C CA . LEU A 1 87 ? -4.883 7.132 -14.755 1.00 91.06 87 LEU A CA 1
ATOM 678 C C . LEU A 1 87 ? -3.662 8.063 -14.815 1.00 91.06 87 LEU A C 1
ATOM 680 O O . LEU A 1 87 ? -3.458 8.776 -15.799 1.00 91.06 87 LEU A O 1
ATOM 684 N N . LEU A 1 88 ? -2.825 8.042 -13.774 1.00 87.25 88 LEU A N 1
ATOM 685 C CA . LEU A 1 88 ? -1.640 8.896 -13.652 1.00 87.25 88 LEU A CA 1
ATOM 686 C C . LEU A 1 88 ? -0.434 8.388 -14.459 1.00 87.25 88 LEU A C 1
ATOM 688 O O . LEU A 1 88 ? 0.452 9.180 -14.790 1.00 87.25 88 LEU A O 1
ATOM 692 N N . VAL A 1 89 ? -0.393 7.103 -14.827 1.00 86.50 89 VAL A N 1
ATOM 693 C CA . VAL A 1 89 ? 0.748 6.510 -15.549 1.00 86.50 89 VAL A CA 1
ATOM 694 C C . VAL A 1 89 ? 1.000 7.172 -16.909 1.00 86.50 89 VAL A C 1
ATOM 696 O O . VAL A 1 89 ? 2.151 7.384 -17.283 1.00 86.50 89 VAL A O 1
ATOM 699 N N . GLY A 1 90 ? -0.058 7.553 -17.632 1.00 84.94 90 GLY A N 1
ATOM 700 C CA . GLY A 1 90 ? 0.029 8.175 -18.957 1.00 84.94 90 GLY A CA 1
ATOM 701 C C . GLY A 1 90 ? 0.845 9.474 -18.958 1.00 84.94 90 GLY A C 1
ATOM 702 O O . GLY A 1 90 ? 1.903 9.528 -19.595 1.00 84.94 90 GLY A O 1
ATOM 703 N N . PRO A 1 91 ? 0.417 10.521 -18.228 1.00 85.19 91 PRO A N 1
ATOM 704 C CA . PRO A 1 91 ? 1.180 11.764 -18.143 1.00 85.19 91 PRO A CA 1
ATOM 705 C C . PRO A 1 91 ? 2.563 11.569 -17.504 1.00 85.19 91 PRO A C 1
ATOM 707 O O . PRO A 1 91 ? 3.523 12.225 -17.916 1.00 85.19 91 PRO A O 1
ATOM 710 N N . LEU A 1 92 ? 2.701 10.651 -16.541 1.00 82.94 92 LEU A N 1
ATOM 711 C CA . LEU A 1 92 ? 3.969 10.410 -15.851 1.00 82.94 92 LEU A CA 1
ATOM 712 C C . LEU A 1 92 ? 5.028 9.801 -16.782 1.00 82.94 92 LEU A C 1
ATOM 714 O O . LEU A 1 92 ? 6.167 10.271 -16.818 1.00 82.94 92 LEU A O 1
ATOM 718 N N . VAL A 1 93 ? 4.649 8.805 -17.587 1.00 86.31 93 VAL A N 1
ATOM 719 C CA . VAL A 1 93 ? 5.539 8.180 -18.576 1.00 86.31 93 VAL A CA 1
ATOM 720 C C . VAL A 1 93 ? 5.872 9.149 -19.710 1.00 86.31 93 VAL A C 1
ATOM 722 O O . VAL A 1 93 ? 7.017 9.165 -20.159 1.00 86.31 93 VAL A O 1
ATOM 725 N N . ASN A 1 94 ? 4.930 9.997 -20.129 1.00 86.69 94 ASN A N 1
ATOM 726 C CA . ASN A 1 94 ? 5.181 11.000 -21.169 1.00 86.69 94 ASN A CA 1
ATOM 727 C C . ASN A 1 94 ? 6.178 12.084 -20.722 1.00 86.69 94 ASN A C 1
ATOM 729 O O . ASN A 1 94 ? 6.930 12.592 -21.549 1.00 86.69 94 ASN A O 1
ATOM 733 N N . LYS A 1 95 ? 6.216 12.422 -19.425 1.00 85.31 95 LYS A N 1
ATOM 734 C CA . LYS A 1 95 ? 7.112 13.457 -18.881 1.00 85.31 95 LYS A CA 1
ATOM 735 C C . LYS A 1 95 ? 8.482 12.922 -18.445 1.00 85.31 95 LYS A C 1
ATOM 737 O O . LYS A 1 95 ? 9.487 13.586 -18.673 1.00 85.31 95 LYS A O 1
ATOM 742 N N . PHE A 1 96 ? 8.531 11.746 -17.813 1.00 78.94 96 PHE A N 1
ATOM 743 C CA . PHE A 1 96 ? 9.755 11.184 -17.211 1.00 78.94 96 PHE A CA 1
ATOM 744 C C . PHE A 1 96 ? 10.322 9.959 -17.952 1.00 78.94 96 PHE A C 1
ATOM 746 O O . PHE A 1 96 ? 11.401 9.468 -17.612 1.00 78.94 96 PHE A O 1
ATOM 753 N N . GLY A 1 97 ? 9.612 9.439 -18.957 1.00 86.06 97 GLY A N 1
ATOM 754 C CA . GLY A 1 97 ? 9.943 8.186 -19.634 1.00 86.06 97 GLY A CA 1
ATOM 755 C C . GLY A 1 97 ? 9.660 6.940 -18.781 1.00 86.06 97 GLY A C 1
ATOM 756 O O . GLY A 1 97 ? 9.464 7.009 -17.568 1.00 86.06 97 GLY A O 1
ATOM 757 N N . ARG A 1 98 ? 9.675 5.752 -19.405 1.00 78.44 98 ARG A N 1
ATOM 758 C CA . ARG A 1 98 ? 9.380 4.468 -18.723 1.00 78.44 98 ARG A CA 1
ATOM 759 C C . ARG A 1 98 ? 10.344 4.136 -17.578 1.00 78.44 98 ARG A C 1
ATOM 761 O O . ARG A 1 98 ? 9.908 3.659 -16.537 1.00 78.44 98 ARG A O 1
ATOM 768 N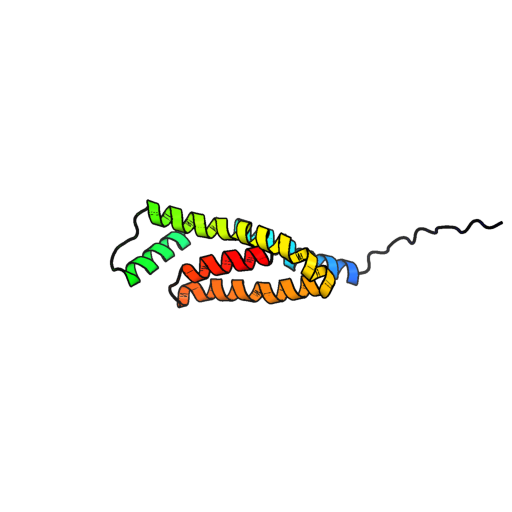 N . LYS A 1 99 ? 11.647 4.390 -17.752 1.00 78.25 99 LYS A N 1
ATOM 769 C CA . LYS A 1 99 ? 12.654 4.131 -16.704 1.00 78.25 99 LYS A CA 1
ATOM 770 C C . LYS A 1 99 ? 12.524 5.108 -15.533 1.00 78.25 99 LYS A C 1
ATOM 772 O O . LYS A 1 99 ? 12.596 4.681 -14.387 1.00 78.25 99 LYS A O 1
ATOM 777 N N . GLY A 1 100 ? 12.305 6.393 -15.823 1.00 80.12 100 GLY A N 1
ATOM 778 C CA . GLY A 1 100 ? 12.118 7.422 -14.800 1.00 80.12 100 GLY A CA 1
ATOM 779 C C . GLY A 1 100 ? 10.848 7.193 -13.984 1.00 80.12 100 GLY A C 1
ATOM 780 O O . GLY A 1 100 ? 10.903 7.243 -12.760 1.00 80.12 100 GLY A O 1
ATOM 781 N N . ALA A 1 101 ? 9.742 6.836 -14.645 1.00 83.19 101 ALA A N 1
ATOM 782 C CA . ALA A 1 101 ? 8.492 6.485 -13.975 1.00 83.19 101 ALA A CA 1
ATOM 783 C C . ALA A 1 101 ? 8.654 5.273 -13.038 1.00 83.19 101 ALA A C 1
ATOM 785 O O . ALA A 1 101 ? 8.220 5.335 -11.893 1.00 83.19 101 ALA A O 1
ATOM 786 N N . LEU A 1 102 ? 9.340 4.208 -13.477 1.00 81.50 102 LEU A N 1
ATOM 787 C CA . LEU A 1 102 ? 9.607 3.033 -12.635 1.00 81.50 102 LEU A CA 1
ATOM 788 C C . LEU A 1 102 ? 10.490 3.350 -11.419 1.00 81.50 102 LEU A C 1
ATOM 790 O O . LEU A 1 102 ? 10.231 2.839 -10.329 1.00 81.50 102 LEU A O 1
ATOM 794 N N . LEU A 1 103 ? 11.526 4.177 -11.582 1.00 82.56 103 LEU A N 1
ATOM 795 C CA . LEU A 1 103 ? 12.392 4.577 -10.468 1.00 82.56 103 LEU A CA 1
ATOM 796 C C . LEU A 1 103 ? 11.659 5.482 -9.476 1.00 82.56 103 LEU A C 1
ATOM 798 O O . LEU A 1 103 ? 11.738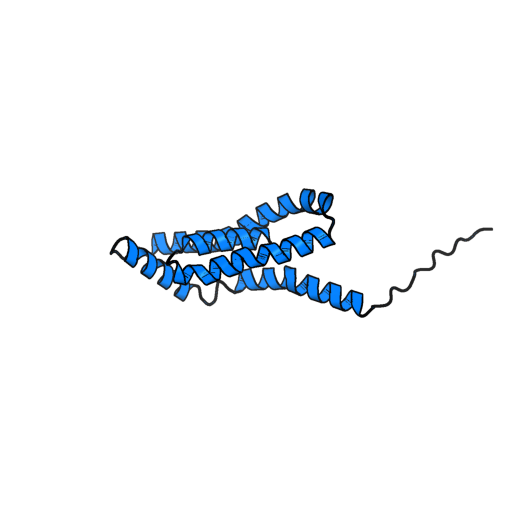 5.250 -8.272 1.00 82.56 103 LEU A O 1
ATOM 802 N N . PHE A 1 104 ? 10.916 6.471 -9.976 1.00 84.25 104 PHE A N 1
ATOM 803 C CA . PHE A 1 104 ? 10.088 7.342 -9.145 1.00 84.25 104 PHE A CA 1
ATOM 804 C C . PHE A 1 104 ? 9.083 6.525 -8.332 1.00 84.25 104 PHE A C 1
ATOM 806 O O . PHE A 1 104 ? 8.968 6.716 -7.125 1.00 84.25 104 PHE A O 1
ATOM 813 N N . ASN A 1 105 ? 8.430 5.561 -8.982 1.00 85.44 105 ASN A N 1
ATOM 814 C CA . ASN A 1 105 ? 7.484 4.666 -8.340 1.00 85.44 105 ASN A CA 1
ATOM 815 C C . ASN A 1 105 ? 8.124 3.839 -7.211 1.00 85.44 105 ASN A C 1
ATOM 817 O O . ASN A 1 105 ? 7.608 3.796 -6.097 1.00 85.44 105 ASN A O 1
ATOM 821 N N . ASN A 1 106 ? 9.296 3.246 -7.463 1.00 83.69 106 ASN A N 1
ATOM 822 C CA . ASN A 1 106 ? 10.021 2.483 -6.445 1.00 83.69 106 ASN A CA 1
ATOM 823 C C . ASN A 1 106 ? 10.406 3.344 -5.234 1.00 83.69 106 ASN A C 1
ATOM 825 O O . ASN A 1 106 ? 10.206 2.917 -4.099 1.00 83.69 106 ASN A O 1
ATOM 829 N N . ILE A 1 107 ? 10.913 4.562 -5.453 1.00 84.69 107 ILE A N 1
ATOM 830 C CA . ILE A 1 107 ? 11.260 5.486 -4.360 1.00 84.69 107 ILE A CA 1
ATOM 831 C C . ILE A 1 107 ? 10.004 5.883 -3.579 1.00 84.69 107 ILE A C 1
ATOM 833 O O . ILE A 1 107 ? 10.008 5.873 -2.348 1.00 84.69 107 ILE A O 1
ATOM 837 N N . PHE A 1 108 ? 8.914 6.193 -4.283 1.00 86.44 108 PHE A N 1
ATOM 838 C CA . PHE A 1 108 ? 7.654 6.574 -3.657 1.00 86.44 108 PHE A CA 1
ATOM 839 C C . PHE A 1 108 ? 7.034 5.419 -2.852 1.00 86.44 108 PHE A C 1
ATOM 841 O O . PHE A 1 108 ? 6.456 5.673 -1.800 1.00 86.44 108 PHE A O 1
ATOM 848 N N . SER A 1 109 ? 7.258 4.158 -3.247 1.00 86.75 109 SER A N 1
ATOM 849 C CA . SER A 1 109 ? 6.785 2.963 -2.524 1.00 86.75 109 SER A CA 1
ATOM 850 C C . SER A 1 109 ? 7.378 2.786 -1.115 1.00 86.75 109 SER A C 1
ATOM 852 O O . SER A 1 109 ? 6.799 2.089 -0.280 1.00 86.75 109 SER A O 1
ATOM 854 N N . ILE A 1 110 ? 8.492 3.458 -0.805 1.00 88.31 110 ILE A N 1
ATOM 855 C CA . ILE A 1 110 ? 9.100 3.442 0.535 1.00 88.31 110 ILE A CA 1
ATOM 856 C C . ILE A 1 110 ? 8.222 4.208 1.535 1.00 88.31 110 ILE A C 1
ATOM 858 O O . ILE A 1 110 ? 8.118 3.820 2.699 1.00 88.31 110 ILE A O 1
ATOM 862 N N . VAL A 1 111 ? 7.542 5.266 1.085 1.00 90.50 111 VAL A N 1
ATOM 863 C CA . VAL A 1 111 ? 6.668 6.097 1.924 1.00 90.50 111 VAL A CA 1
ATOM 864 C C . VAL A 1 111 ? 5.545 5.271 2.572 1.00 90.50 111 VAL A C 1
ATOM 866 O O . VAL A 1 111 ? 5.497 5.235 3.804 1.00 90.50 111 VAL A O 1
ATOM 869 N N . PRO A 1 112 ? 4.678 4.549 1.829 1.00 90.06 112 PRO A N 1
ATOM 870 C CA . PRO A 1 112 ? 3.639 3.729 2.446 1.00 90.06 112 PRO A CA 1
ATOM 871 C C . PRO A 1 112 ? 4.200 2.601 3.318 1.00 90.06 112 PRO A C 1
ATOM 873 O O . PRO A 1 112 ? 3.568 2.247 4.309 1.00 90.06 112 PRO A O 1
ATOM 876 N N . ALA A 1 113 ? 5.386 2.063 3.013 1.00 89.00 113 ALA A N 1
ATOM 877 C CA . ALA A 1 113 ? 6.021 1.057 3.865 1.00 89.00 113 ALA A CA 1
ATOM 878 C C . ALA A 1 113 ? 6.381 1.624 5.251 1.00 89.00 113 ALA A C 1
ATOM 880 O O . ALA A 1 113 ? 6.099 0.990 6.271 1.00 89.00 113 ALA A O 1
ATOM 881 N N . ILE A 1 114 ? 6.938 2.840 5.299 1.00 90.38 114 ILE A N 1
ATOM 882 C CA . ILE A 1 114 ? 7.245 3.536 6.556 1.00 90.38 114 ILE A CA 1
ATOM 883 C C . ILE A 1 114 ? 5.957 3.887 7.302 1.00 90.38 114 ILE A C 1
ATOM 885 O O . ILE A 1 114 ? 5.855 3.594 8.492 1.00 90.38 114 ILE A O 1
ATOM 889 N N . LEU A 1 115 ? 4.955 4.461 6.623 1.00 88.50 115 LEU A N 1
ATOM 890 C CA . LEU A 1 115 ? 3.681 4.816 7.263 1.00 88.50 115 LEU A CA 1
ATOM 891 C C . LEU A 1 115 ? 3.000 3.583 7.877 1.00 88.50 115 LEU A C 1
ATOM 893 O O . LEU A 1 115 ? 2.529 3.640 9.016 1.00 88.50 115 LEU A O 1
ATOM 897 N N . MET A 1 116 ? 3.000 2.455 7.163 1.00 86.56 116 MET A N 1
ATOM 898 C CA . MET A 1 116 ? 2.415 1.211 7.653 1.00 86.56 116 MET A CA 1
ATOM 899 C C . MET A 1 116 ? 3.206 0.643 8.840 1.00 86.56 116 MET A C 1
ATOM 901 O O . MET A 1 116 ? 2.593 0.192 9.806 1.00 86.56 116 MET A O 1
ATOM 905 N N . GLY A 1 117 ? 4.541 0.737 8.838 1.00 87.44 117 GLY A N 1
ATOM 906 C CA . GLY A 1 117 ? 5.383 0.339 9.974 1.00 87.44 117 GLY A CA 1
ATOM 907 C C . GLY A 1 117 ? 5.210 1.230 11.212 1.00 87.44 117 GLY A C 1
ATOM 908 O O . GLY A 1 117 ? 5.143 0.734 12.337 1.00 87.44 117 GLY A O 1
ATOM 909 N N . CYS A 1 118 ? 5.072 2.543 11.019 1.00 87.25 118 CYS A N 1
ATOM 910 C CA . CYS A 1 118 ? 4.875 3.511 12.101 1.00 87.25 118 CYS A CA 1
ATOM 911 C C . CYS A 1 118 ? 3.449 3.506 12.679 1.00 87.25 118 CYS A C 1
ATOM 913 O O . CYS A 1 118 ? 3.251 4.002 13.789 1.00 87.25 118 CYS A O 1
ATOM 915 N N . SER A 1 119 ? 2.470 2.923 11.977 1.00 85.25 119 SER A N 1
ATOM 916 C CA . SER A 1 119 ? 1.060 2.894 12.398 1.00 85.25 119 SER A CA 1
ATOM 917 C C . SER A 1 119 ? 0.847 2.346 13.814 1.00 85.25 119 SER A C 1
ATOM 919 O O . SER A 1 119 ? 0.052 2.894 14.582 1.00 85.25 119 SER A O 1
ATOM 921 N N . ARG A 1 120 ? 1.618 1.319 14.200 1.00 81.12 120 ARG A N 1
ATOM 922 C CA . ARG A 1 120 ? 1.544 0.702 15.531 1.00 81.12 120 ARG A CA 1
ATOM 923 C C . ARG A 1 120 ? 2.038 1.637 16.633 1.00 81.12 120 ARG A C 1
ATOM 925 O O . ARG A 1 120 ? 1.432 1.695 17.697 1.00 81.12 120 ARG A O 1
ATOM 932 N N . VAL A 1 121 ? 3.114 2.381 16.372 1.00 80.94 121 VAL A N 1
ATOM 933 C CA . VAL A 1 121 ? 3.683 3.350 17.325 1.00 80.94 121 VAL A CA 1
ATOM 934 C C . VAL A 1 121 ? 2.747 4.546 17.486 1.00 80.94 121 VAL A C 1
ATOM 936 O O . VAL A 1 121 ? 2.520 5.009 18.600 1.00 80.94 121 VAL A O 1
ATOM 939 N N . ALA A 1 122 ? 2.154 5.000 16.381 1.00 81.62 122 ALA A N 1
ATOM 940 C CA . ALA A 1 122 ? 1.216 6.115 16.363 1.00 81.62 122 ALA A CA 1
ATOM 941 C C . ALA A 1 122 ? -0.186 5.763 16.898 1.00 81.62 122 ALA A C 1
ATOM 943 O O . ALA A 1 122 ? -1.000 6.670 17.051 1.00 81.62 122 ALA A O 1
ATOM 944 N N . LYS A 1 123 ? -0.487 4.477 17.157 1.00 83.94 123 LYS A N 1
ATOM 945 C CA . LYS A 1 123 ? -1.831 3.987 17.531 1.00 83.94 123 LYS A CA 1
ATOM 946 C C . LYS A 1 123 ? -2.912 4.584 16.618 1.00 83.94 123 LYS A C 1
ATOM 948 O O . LYS A 1 123 ? -3.858 5.242 17.062 1.00 83.94 123 LYS A O 1
ATOM 953 N N . SER A 1 124 ? -2.720 4.428 15.309 1.00 85.75 124 SER A N 1
ATOM 954 C CA . SER A 1 124 ? -3.608 4.996 14.293 1.00 85.75 124 SER A CA 1
ATOM 955 C C . SER A 1 124 ? -3.850 4.004 13.165 1.00 85.75 124 SER A C 1
ATOM 957 O O . SER A 1 124 ? -2.935 3.633 12.427 1.00 85.75 124 SER A O 1
ATOM 959 N N . PHE A 1 125 ? -5.111 3.593 13.027 1.00 86.44 125 PHE A N 1
ATOM 960 C CA . PHE A 1 125 ? -5.572 2.778 11.905 1.00 86.44 125 PHE A CA 1
ATOM 961 C C . PHE A 1 125 ? -5.746 3.613 10.627 1.00 86.44 125 PHE A C 1
ATOM 963 O O . PHE A 1 125 ? -5.647 3.080 9.525 1.00 86.44 125 PHE A O 1
ATOM 970 N N . GLU A 1 126 ? -5.909 4.935 10.746 1.00 89.50 126 GLU A N 1
ATOM 971 C CA . GLU A 1 126 ? -6.002 5.857 9.609 1.00 89.50 126 GLU A CA 1
ATOM 972 C C . GLU A 1 126 ? -4.733 5.831 8.747 1.00 89.50 126 GLU A C 1
ATOM 974 O O . GLU A 1 126 ? -4.808 5.828 7.517 1.00 89.50 126 GLU A O 1
ATOM 979 N N . LEU A 1 127 ? -3.561 5.722 9.384 1.00 90.25 127 LEU A N 1
ATOM 980 C CA . LEU A 1 127 ? -2.284 5.576 8.684 1.00 90.25 127 LEU A CA 1
ATOM 981 C C . LEU A 1 127 ? -2.227 4.305 7.836 1.00 90.25 127 LEU A C 1
ATOM 983 O O . LEU A 1 127 ? -1.628 4.323 6.760 1.00 90.25 127 LEU A O 1
ATOM 987 N N . ILE A 1 128 ? -2.864 3.216 8.273 1.00 91.25 128 ILE A N 1
ATOM 988 C CA . ILE A 1 128 ? -2.911 1.965 7.508 1.00 91.25 128 ILE A CA 1
ATOM 989 C C . ILE A 1 128 ? -3.776 2.162 6.262 1.00 91.25 128 ILE A C 1
ATOM 991 O O . ILE A 1 128 ? -3.339 1.821 5.166 1.00 91.25 128 ILE A O 1
ATOM 995 N N . ILE A 1 129 ? -4.948 2.790 6.396 1.00 92.25 129 ILE A N 1
ATOM 996 C CA . ILE A 1 129 ? -5.849 3.080 5.268 1.00 92.25 129 ILE A CA 1
ATOM 997 C C . ILE A 1 129 ? -5.148 3.959 4.219 1.00 92.25 129 ILE A C 1
ATOM 999 O O . ILE A 1 129 ? -5.164 3.642 3.028 1.00 92.25 129 ILE A O 1
ATOM 1003 N N . ILE A 1 130 ? -4.471 5.026 4.655 1.00 92.75 130 ILE A N 1
ATOM 1004 C CA . ILE A 1 130 ? -3.706 5.913 3.763 1.00 92.75 130 ILE A CA 1
ATOM 1005 C C . ILE A 1 130 ? -2.551 5.152 3.103 1.00 92.75 130 ILE A C 1
ATOM 1007 O O . ILE A 1 130 ? -2.334 5.281 1.898 1.00 92.75 130 ILE A O 1
ATOM 1011 N N . SER A 1 131 ? -1.8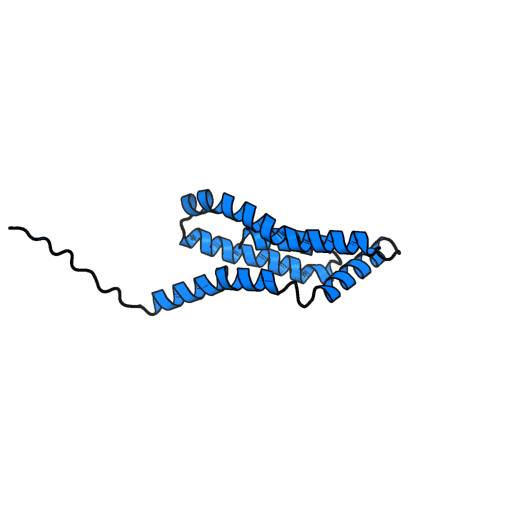39 4.310 3.855 1.00 92.19 131 SER A N 1
ATOM 1012 C CA . SER A 1 131 ? -0.752 3.488 3.308 1.00 92.19 131 SER A CA 1
ATOM 1013 C C . SER A 1 131 ? -1.248 2.535 2.222 1.00 92.19 131 SER A C 1
ATOM 1015 O O . SER A 1 131 ? -0.581 2.383 1.201 1.00 92.19 131 SER A O 1
ATOM 1017 N N . ARG A 1 132 ? -2.435 1.933 2.400 1.00 92.50 132 ARG A N 1
ATOM 1018 C CA . ARG A 1 132 ? -3.070 1.049 1.407 1.00 92.50 132 ARG A CA 1
ATOM 1019 C C . ARG A 1 132 ? -3.421 1.786 0.118 1.00 92.50 132 ARG A C 1
ATOM 1021 O O . ARG A 1 132 ? -3.201 1.240 -0.960 1.00 92.50 132 ARG A O 1
ATOM 1028 N N . LEU A 1 133 ? -3.897 3.026 0.219 1.00 93.31 133 LEU A N 1
ATOM 1029 C CA . LEU A 1 133 ? -4.138 3.873 -0.949 1.00 93.31 133 LEU A CA 1
ATOM 1030 C C . LEU A 1 133 ? -2.836 4.191 -1.688 1.00 93.31 133 LEU A C 1
ATOM 1032 O O . LEU A 1 133 ? -2.743 3.996 -2.897 1.00 93.31 133 LEU A O 1
ATOM 1036 N N . LEU A 1 134 ? -1.822 4.656 -0.955 1.00 91.75 134 LEU A N 1
ATOM 1037 C CA . LEU A 1 134 ? -0.538 5.061 -1.523 1.00 91.75 134 LEU A CA 1
ATOM 1038 C C . LEU A 1 134 ? 0.186 3.890 -2.189 1.00 91.75 134 LEU A C 1
ATOM 1040 O O . LEU A 1 134 ? 0.652 4.036 -3.315 1.00 91.75 134 LEU A O 1
ATOM 1044 N N . VAL A 1 135 ? 0.241 2.722 -1.541 1.00 91.38 135 VAL A N 1
ATOM 1045 C CA . VAL A 1 135 ? 0.856 1.532 -2.145 1.00 91.38 135 VAL A CA 1
ATOM 1046 C C . VAL A 1 135 ? 0.06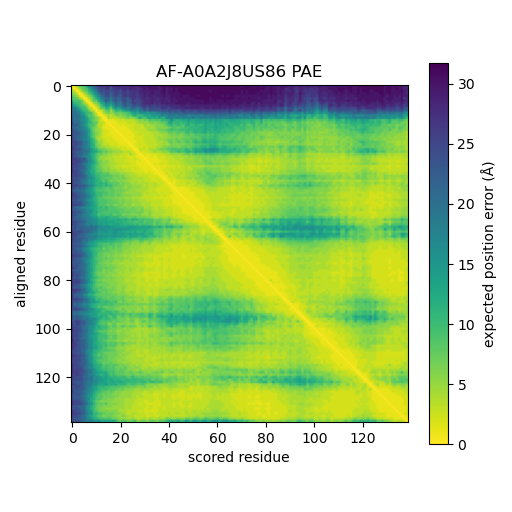2 1.036 -3.353 1.00 91.38 135 VAL A C 1
ATOM 1048 O O . VAL A 1 135 ? 0.671 0.544 -4.292 1.00 91.38 135 VAL A O 1
ATOM 1051 N N . GLY A 1 136 ? -1.262 1.231 -3.371 1.00 89.88 136 GLY A N 1
ATOM 1052 C CA . GLY A 1 136 ? -2.102 0.995 -4.546 1.00 89.88 136 GLY A CA 1
ATOM 1053 C C . GLY A 1 136 ? -1.764 1.923 -5.715 1.00 89.88 136 GLY A C 1
ATOM 1054 O O . GLY A 1 136 ? -1.664 1.462 -6.843 1.00 89.88 136 GLY A O 1
ATOM 1055 N N . ILE A 1 137 ? -1.527 3.215 -5.462 1.00 90.56 137 ILE A N 1
ATOM 1056 C CA . ILE A 1 137 ? -1.097 4.177 -6.498 1.00 90.56 137 ILE A CA 1
ATOM 1057 C C . ILE A 1 137 ? 0.273 3.795 -7.072 1.00 90.56 137 ILE A C 1
ATOM 1059 O O . ILE A 1 137 ? 0.541 4.057 -8.243 1.00 90.56 137 ILE A O 1
ATOM 1063 N N . CYS A 1 138 ? 1.126 3.176 -6.250 1.00 86.62 138 CYS A N 1
AT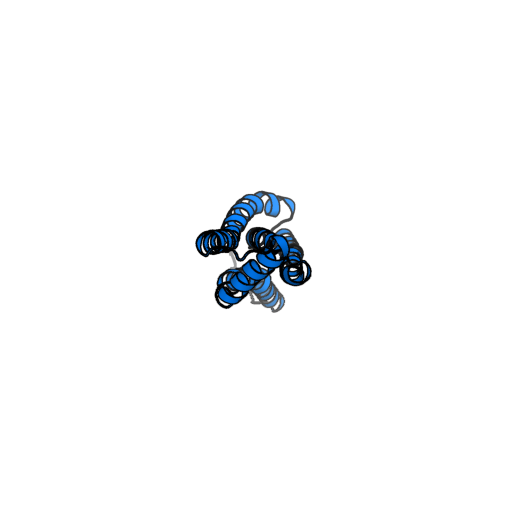OM 1064 C CA . CYS A 1 138 ? 2.443 2.702 -6.663 1.00 86.62 138 CYS A CA 1
ATOM 1065 C C . CYS A 1 138 ? 2.426 1.342 -7.381 1.00 86.62 138 CYS A C 1
ATOM 1067 O O . CYS A 1 138 ? 3.492 0.816 -7.710 1.00 86.62 138 CYS A O 1
ATOM 1069 N N . ALA A 1 139 ? 1.262 0.711 -7.509 1.00 76.75 139 ALA A N 1
ATOM 1070 C CA . ALA A 1 139 ? 1.146 -0.683 -7.918 1.00 76.75 139 ALA A CA 1
ATOM 1071 C C . ALA A 1 139 ? 1.078 -0.861 -9.443 1.00 76.75 139 ALA A C 1
ATOM 1073 O O . ALA A 1 139 ? 0.664 0.085 -10.153 1.00 76.75 139 ALA A O 1
#

Secondary structure (DSSP, 8-state):
--------------HHHHHHHHHHHIIIIIHHHHHHHTTTTTHHHHHHHHHHHHHHHHSSPPPHHHHHHHHHHHHHHHHHHHHHHHHHHHHHHHHHHHHHHHHHHHHHTHHHHHHHHHHHHHT-SHHHHHHHHHHHHT-

InterPro domains:
  IPR002442 Fructose transporter, type 5 (GLUT5) [PR01194] (47-60)
  IPR002442 Fructose transporter, type 5 (GLUT5) [PR01194] (77-83)
  IPR005828 Major facilitator, sugar transporter-like [PF00083] (21-138)
  IPR020846 Major facilitator superfamily domain [PS50850] (21-139)
  IPR036259 MFS transporter superfamily [G3DSA:1.20.1250.20] (3-139)
  IPR036259 MFS transporter superfamily [SSF103473] (18-138)
  IPR045263 Glucose transporter GLUT [PTHR23503] (9-138)

Radius of gyration: 21.38 Å; Cα contacts (8 Å, |Δi|>4): 103; chains: 1; bounding box: 44×27×84 Å

Solvent-accessible surface area (backbone atoms only — not comparable to full-atom values): 7592 Å² total; per-residue (Å²): 139,82,86,81,78,82,74,77,75,81,81,73,89,43,72,68,57,56,50,51,52,49,53,52,42,53,64,35,64,47,47,42,56,45,66,67,51,64,56,62,81,49,40,67,61,52,53,50,52,46,34,56,42,42,24,75,74,73,75,47,77,67,56,72,65,65,51,52,50,54,50,50,50,36,61,51,28,24,63,53,15,30,55,54,24,63,66,49,46,59,66,42,32,74,73,50,34,70,69,46,39,53,51,51,34,47,62,55,44,50,53,28,54,50,40,44,64,46,17,71,81,67,59,37,65,65,40,41,36,52,18,27,24,51,44,12,37,51,82

Sequence (139 aa):
MEQQDQSMKEGRLTLVLALATLIAAFGSSFQYGYNVAAVNSPALLMQQFYNETYYGRTGEFMEDFPLTLLWSVTVSMFPFGGFIGSLLVGPLVNKFGRKGALLFNNIFSIVPAILMGCSRVAKSFELIIISRLLVGICA

Mean predicted aligned error: 8.02 Å

Foldseek 3Di:
DDDPDPPPDPDDPDPVNVVVVVVLCCLAVVLLVCLLPVCPVCVVVVLVLLQVLVCVPPVDGDDPVVSVVLSVLLNVLLQVLLVVLVVVCVVLCVVQNPVRLSVVLSVQLVVLVVLCVCCSVVSHPVSSSVSSSSSSSSD